Protein AF-A0A834WKJ7-F1 (afdb_monomer_lite)

Radius of gyration: 22.72 Å; chains: 1; bounding box: 50×44×63 Å

Foldseek 3Di:
DDFDWDPPPPPDPDPDDTDGDADDFPDDDDLAADDVDQQDDLVLLQPPVVCSLVSVQVVVDDPPDPDRDDSVVSVVVVVVCVVPPVVSVVSNVVNPDPCVVVVPDDDDGDDDDDPDDSDPDDDDPDPDDDDDDDDDPDPDDD

Organism: NCBI:txid362788

pLDDT: mean 74.83, std 14.21, range [42.78, 95.81]

Secondary structure (DSSP, 8-state):
-EEEEE-TT-SSSSPP--EEEEEEE-----SSPPTTPPP-GGGGGTS-GGGHHHHHHHHH--TT-SSPPPHHHHHHHHHHHHHH-HHHHHHHHHHT-HHHHTT-----------SS-SSS-PPPSSS---------------

Structure (mmCIF, N/CA/C/O backbone):
data_AF-A0A834WKJ7-F1
#
_entry.id   AF-A0A834WKJ7-F1
#
loop_
_atom_site.group_PDB
_atom_site.id
_atom_site.type_symbol
_atom_site.label_atom_id
_atom_site.label_alt_id
_atom_site.label_comp_id
_atom_site.label_asym_id
_atom_site.label_entity_id
_atom_site.label_seq_id
_atom_site.pdbx_PDB_ins_code
_atom_site.Cartn_x
_atom_site.Cartn_y
_atom_site.Cartn_z
_atom_site.occupancy
_atom_site.B_iso_or_equiv
_atom_site.auth_seq_id
_atom_site.auth_comp_id
_atom_site.auth_asym_id
_atom_site.auth_atom_id
_atom_site.pdbx_PDB_model_num
ATOM 1 N N . MET A 1 1 ? 9.022 6.302 -9.613 1.00 56.66 1 MET A N 1
ATOM 2 C CA . MET A 1 1 ? 9.401 5.410 -10.733 1.00 56.66 1 MET A CA 1
ATOM 3 C C . MET A 1 1 ? 10.855 5.031 -10.542 1.00 56.66 1 MET A C 1
ATOM 5 O O . MET A 1 1 ? 11.632 5.895 -10.157 1.00 56.66 1 MET A O 1
ATOM 9 N N . GLY A 1 2 ? 11.209 3.768 -10.730 1.00 62.12 2 GLY A N 1
ATOM 10 C CA . GLY A 1 2 ? 12.553 3.246 -10.519 1.00 62.12 2 GLY A CA 1
ATOM 11 C C . GLY A 1 2 ? 12.881 2.165 -11.543 1.00 62.12 2 GLY A C 1
ATOM 12 O O . GLY A 1 2 ? 12.005 1.451 -12.025 1.00 62.12 2 GLY A O 1
ATOM 13 N N . GLY A 1 3 ? 14.154 2.052 -11.890 1.00 67.62 3 GLY A N 1
ATOM 14 C CA . GLY A 1 3 ? 14.657 1.061 -12.832 1.00 67.62 3 GLY A CA 1
ATOM 15 C C . GLY A 1 3 ? 16.175 1.008 -12.753 1.00 67.62 3 GLY A C 1
ATOM 16 O O . GLY A 1 3 ? 16.810 1.927 -12.235 1.00 67.62 3 GLY A O 1
ATOM 17 N N . ARG A 1 4 ? 16.772 -0.089 -13.218 1.00 69.31 4 ARG A N 1
ATOM 18 C CA . ARG A 1 4 ? 18.228 -0.243 -13.175 1.00 69.31 4 ARG A CA 1
ATOM 19 C C . ARG A 1 4 ? 18.849 0.631 -14.265 1.00 69.31 4 ARG A C 1
ATOM 21 O O . ARG A 1 4 ? 18.639 0.364 -15.446 1.00 69.31 4 ARG A O 1
ATOM 28 N N . ILE A 1 5 ? 19.593 1.660 -13.867 1.00 74.50 5 ILE A N 1
ATOM 29 C CA . ILE A 1 5 ? 20.295 2.553 -14.795 1.00 74.50 5 ILE A CA 1
ATOM 30 C C . ILE A 1 5 ? 21.589 1.868 -15.243 1.00 74.50 5 ILE A C 1
ATOM 32 O O . ILE A 1 5 ? 22.323 1.313 -14.422 1.00 74.50 5 ILE A O 1
ATOM 36 N N . HIS A 1 6 ? 21.845 1.872 -16.549 1.00 68.25 6 HIS A N 1
ATOM 37 C CA . HIS A 1 6 ? 23.080 1.369 -17.131 1.00 68.25 6 HIS A CA 1
ATOM 38 C C . HIS A 1 6 ? 23.998 2.544 -17.464 1.00 68.25 6 HIS A C 1
ATOM 40 O O . HIS A 1 6 ? 23.775 3.265 -18.432 1.00 68.25 6 HIS A O 1
ATOM 46 N N . ASN A 1 7 ? 25.045 2.716 -16.659 1.00 68.56 7 ASN A N 1
ATOM 47 C CA . ASN A 1 7 ? 25.972 3.844 -16.788 1.00 68.56 7 ASN A CA 1
ATOM 48 C C . ASN A 1 7 ? 27.099 3.589 -17.804 1.00 68.56 7 ASN A C 1
ATOM 50 O O . ASN A 1 7 ? 27.936 4.454 -18.017 1.00 68.56 7 ASN A O 1
ATOM 54 N N . SER A 1 8 ? 27.155 2.403 -18.421 1.00 70.88 8 SER A N 1
ATOM 55 C CA . SER A 1 8 ? 28.295 1.989 -19.253 1.00 70.88 8 SER A CA 1
ATOM 56 C C . SER A 1 8 ? 28.281 2.532 -20.688 1.00 70.88 8 SER A C 1
ATOM 58 O O . SER A 1 8 ? 29.059 2.049 -21.497 1.00 70.88 8 SER A O 1
ATOM 60 N N . THR A 1 9 ? 27.331 3.396 -21.055 1.00 64.19 9 THR A N 1
ATOM 61 C CA . THR A 1 9 ? 27.064 3.749 -22.466 1.00 64.19 9 THR A CA 1
ATOM 62 C C . THR A 1 9 ? 27.504 5.159 -22.870 1.00 64.19 9 THR A C 1
ATOM 64 O O . THR A 1 9 ? 27.324 5.512 -24.031 1.00 64.19 9 THR A O 1
ATOM 67 N N . ASN A 1 10 ? 28.091 5.935 -21.950 1.00 69.69 10 ASN A N 1
ATOM 68 C CA . ASN A 1 10 ? 28.539 7.319 -22.188 1.00 69.69 10 ASN A CA 1
ATOM 69 C C . ASN A 1 10 ? 30.070 7.469 -22.175 1.00 69.69 10 ASN A C 1
ATOM 71 O O . ASN A 1 10 ? 30.603 8.505 -21.796 1.00 69.69 10 ASN A O 1
ATOM 75 N N . ASP A 1 11 ? 30.804 6.431 -22.561 1.00 73.50 11 ASP A N 1
ATOM 76 C CA . ASP A 1 11 ? 32.269 6.446 -22.664 1.00 73.50 11 ASP A CA 1
ATOM 77 C C . ASP A 1 11 ? 32.787 6.900 -24.049 1.00 73.50 11 ASP A C 1
ATOM 79 O O . ASP A 1 11 ? 33.996 6.981 -24.269 1.00 73.50 11 ASP A O 1
ATOM 83 N N . GLY A 1 12 ? 31.888 7.226 -24.986 1.00 78.25 12 GLY A N 1
ATOM 84 C CA . GLY A 1 12 ? 32.209 7.707 -26.335 1.00 78.25 12 GLY A CA 1
ATOM 85 C C . GLY A 1 12 ? 32.114 9.231 -26.520 1.00 78.25 12 GLY A C 1
ATOM 86 O O . GLY A 1 12 ? 31.646 9.957 -25.656 1.00 78.25 12 GLY A O 1
ATOM 87 N N . LYS A 1 13 ? 32.505 9.732 -27.706 1.00 80.44 13 LYS A N 1
ATOM 88 C CA . LYS A 1 13 ? 32.389 11.159 -28.109 1.00 80.44 13 LYS A CA 1
ATOM 89 C C . LYS A 1 13 ? 30.971 11.586 -28.543 1.00 80.44 13 LYS A C 1
ATOM 91 O O . LYS A 1 13 ? 30.806 12.652 -29.132 1.00 80.44 13 LYS A O 1
ATOM 96 N N . GLY A 1 14 ? 29.980 10.719 -28.356 1.00 76.00 14 GLY A N 1
ATOM 97 C CA . GLY A 1 14 ? 28.597 10.975 -28.753 1.00 76.00 14 GLY A CA 1
ATOM 98 C C . GLY A 1 14 ? 27.813 11.728 -27.674 1.00 76.00 14 GLY A C 1
ATOM 99 O O . GLY A 1 14 ? 28.303 11.877 -26.557 1.00 76.00 14 GLY A O 1
ATOM 100 N N . PRO A 1 15 ? 26.593 12.189 -27.989 1.00 75.50 15 PRO A N 1
ATOM 101 C CA . PRO A 1 15 ? 25.687 12.756 -26.996 1.00 75.50 15 PRO A CA 1
ATOM 102 C C . PRO A 1 15 ? 25.396 11.761 -25.867 1.00 75.50 15 PRO A C 1
ATOM 104 O O . PRO A 1 15 ? 25.264 10.563 -26.122 1.00 75.50 15 PRO A O 1
ATOM 107 N N . ASP A 1 16 ? 25.255 12.265 -24.641 1.00 77.75 16 ASP A N 1
ATOM 108 C CA . ASP A 1 16 ? 24.936 11.447 -23.472 1.00 77.75 16 ASP A CA 1
ATOM 109 C C . ASP A 1 16 ? 23.607 10.701 -23.652 1.00 77.75 16 ASP A C 1
ATOM 111 O O . ASP A 1 16 ? 22.563 11.295 -23.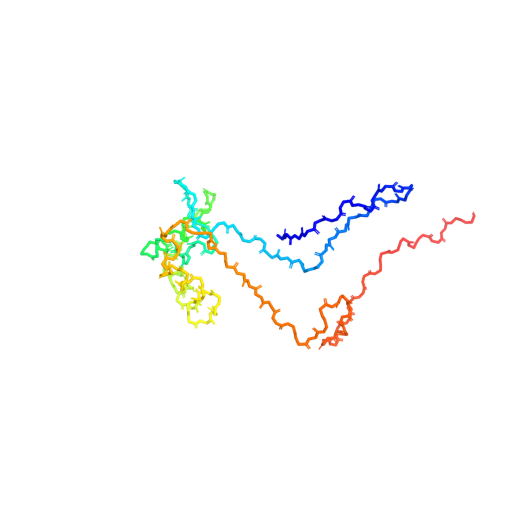932 1.00 77.75 16 ASP A O 1
ATOM 115 N N . VAL A 1 17 ? 23.626 9.387 -23.425 1.00 76.25 17 VAL A N 1
ATOM 116 C CA . VAL A 1 17 ? 22.444 8.529 -23.502 1.00 76.25 17 VAL A CA 1
ATOM 117 C C . VAL A 1 17 ? 22.106 7.971 -22.125 1.00 76.25 17 VAL A C 1
ATOM 119 O O . VAL A 1 17 ? 22.836 7.171 -21.540 1.00 76.25 17 VAL A O 1
ATOM 122 N N . PHE A 1 18 ? 20.928 8.331 -21.621 1.00 78.62 18 PHE A N 1
ATOM 123 C CA . PHE A 1 18 ? 20.373 7.707 -20.427 1.00 78.62 18 PHE A CA 1
ATOM 124 C C . PHE A 1 18 ? 19.721 6.363 -20.778 1.00 78.62 18 PHE A C 1
ATOM 126 O O . PHE A 1 18 ? 18.729 6.312 -21.508 1.00 78.62 18 PHE A O 1
ATOM 133 N N . ARG A 1 19 ? 20.263 5.258 -20.249 1.00 72.44 19 ARG A N 1
ATOM 134 C CA . ARG A 1 19 ? 19.776 3.899 -20.534 1.00 72.44 19 ARG A CA 1
ATOM 135 C C . ARG A 1 19 ? 19.198 3.232 -19.285 1.00 72.44 19 ARG A C 1
ATOM 137 O O . ARG A 1 19 ? 19.913 2.970 -18.321 1.00 72.44 19 ARG A O 1
ATOM 144 N N . LEU A 1 20 ? 17.909 2.897 -19.327 1.00 70.12 20 LEU A N 1
ATOM 145 C CA . LEU A 1 20 ? 17.219 2.077 -18.322 1.00 70.12 20 LEU A CA 1
ATOM 146 C C . LEU A 1 20 ? 17.113 0.627 -18.811 1.00 70.12 20 LEU A C 1
ATOM 148 O O . LEU A 1 20 ? 16.699 0.383 -19.942 1.00 70.12 20 LEU A O 1
ATOM 152 N N . HIS A 1 21 ? 17.465 -0.343 -17.968 1.00 61.19 21 HIS A N 1
ATOM 153 C CA . HIS A 1 21 ? 17.316 -1.765 -18.282 1.00 61.19 21 HIS A CA 1
ATOM 154 C C . HIS A 1 21 ? 15.948 -2.297 -17.821 1.00 61.19 21 HIS A C 1
ATOM 156 O O . HIS A 1 21 ? 15.535 -2.041 -16.690 1.00 61.19 21 HIS A O 1
ATOM 162 N N . SER A 1 22 ? 15.326 -3.155 -18.643 1.00 65.44 22 SER A N 1
ATOM 163 C CA . SER A 1 22 ? 14.122 -3.940 -18.304 1.00 65.44 22 SER A CA 1
ATOM 164 C C . SER A 1 22 ? 12.844 -3.095 -18.132 1.00 65.44 22 SER A C 1
ATOM 166 O O . SER A 1 22 ? 12.597 -2.179 -18.911 1.00 65.44 22 SER A O 1
ATOM 168 N N . GLN A 1 23 ? 11.991 -3.447 -17.168 1.00 59.75 23 GLN A N 1
ATOM 169 C CA . GLN A 1 23 ? 10.726 -2.784 -16.867 1.00 59.75 23 GLN A CA 1
ATOM 170 C C . GLN A 1 23 ? 10.929 -1.614 -15.904 1.00 59.75 23 GLN A C 1
ATOM 172 O O . GLN A 1 23 ? 11.600 -1.742 -14.879 1.00 59.75 23 GLN A O 1
ATOM 177 N N . ASN A 1 24 ? 10.279 -0.490 -16.203 1.00 63.44 24 ASN A N 1
ATOM 178 C CA . ASN A 1 24 ? 10.094 0.573 -15.225 1.00 63.44 24 ASN A CA 1
ATOM 179 C C . ASN A 1 24 ? 9.156 0.061 -14.122 1.00 63.44 24 ASN A C 1
ATOM 181 O O . ASN A 1 24 ? 8.075 -0.454 -14.411 1.00 63.44 24 ASN A O 1
ATOM 185 N N . MET A 1 25 ? 9.586 0.161 -12.869 1.00 65.19 25 MET A N 1
ATOM 186 C CA . MET A 1 25 ? 8.812 -0.257 -11.707 1.00 65.19 25 MET A CA 1
ATOM 187 C C . MET A 1 25 ? 8.410 0.962 -10.883 1.00 65.19 25 MET A C 1
ATOM 189 O O . MET A 1 25 ? 9.156 1.932 -10.737 1.00 65.19 25 MET A O 1
ATOM 193 N N . HIS A 1 26 ? 7.241 0.897 -10.258 1.00 65.25 26 HIS A N 1
ATOM 194 C CA . HIS A 1 26 ? 6.932 1.824 -9.181 1.00 65.25 26 HIS A CA 1
ATOM 195 C C . HIS A 1 26 ? 7.705 1.379 -7.940 1.00 65.25 26 HIS A C 1
ATOM 197 O O . HIS A 1 26 ? 7.392 0.352 -7.344 1.00 65.25 26 HIS A O 1
ATOM 203 N N . LEU A 1 27 ? 8.734 2.145 -7.569 1.00 67.56 27 LEU A N 1
ATOM 204 C CA . LEU A 1 27 ? 9.332 2.025 -6.246 1.00 67.56 27 LEU A CA 1
ATOM 205 C C . LEU A 1 27 ? 8.331 2.611 -5.249 1.00 67.56 27 LEU A C 1
ATOM 207 O O . LEU A 1 27 ? 8.159 3.829 -5.188 1.00 67.56 27 LEU A O 1
ATOM 211 N N . MET A 1 28 ? 7.621 1.735 -4.548 1.00 73.38 28 MET A N 1
ATOM 212 C CA . MET A 1 28 ? 6.882 2.115 -3.350 1.00 73.38 28 MET A CA 1
ATOM 213 C C . MET A 1 28 ? 7.863 2.144 -2.180 1.00 73.38 28 MET A C 1
ATOM 215 O O . MET A 1 28 ? 8.834 1.386 -2.177 1.00 73.38 28 MET A O 1
ATOM 219 N N . GLY A 1 29 ? 7.630 3.055 -1.236 1.00 79.50 29 GLY A N 1
ATOM 220 C CA . GLY A 1 29 ? 8.418 3.132 -0.009 1.00 79.50 29 GLY A CA 1
ATOM 221 C C . GLY A 1 29 ? 8.225 1.903 0.879 1.00 79.50 29 GLY A C 1
ATOM 222 O O . GLY A 1 29 ? 7.585 0.922 0.490 1.00 79.50 29 GLY A O 1
ATOM 223 N N . ASP A 1 30 ? 8.776 1.975 2.084 1.00 86.25 30 ASP A N 1
ATOM 224 C CA . ASP A 1 30 ? 8.698 0.884 3.049 1.00 86.25 30 ASP A CA 1
ATOM 225 C C . ASP A 1 30 ? 7.244 0.508 3.372 1.00 86.25 30 ASP A C 1
ATOM 227 O O . ASP A 1 30 ? 6.340 1.348 3.375 1.00 86.25 30 ASP A O 1
ATOM 231 N N . LEU A 1 31 ? 7.011 -0.781 3.643 1.00 87.31 31 LEU A N 1
ATOM 232 C CA . LEU A 1 31 ? 5.673 -1.302 3.960 1.00 87.31 31 LEU A CA 1
ATOM 233 C C . LEU A 1 31 ? 5.130 -0.765 5.289 1.00 87.31 31 LEU A C 1
ATOM 235 O O . LEU A 1 31 ? 3.917 -0.729 5.484 1.00 87.31 31 LEU A O 1
ATOM 239 N N . LEU A 1 32 ? 6.025 -0.340 6.179 1.00 89.06 32 LEU A N 1
ATOM 240 C CA . LEU A 1 32 ? 5.716 0.270 7.463 1.00 89.06 32 LEU A CA 1
ATOM 241 C C . LEU A 1 32 ? 6.324 1.674 7.519 1.00 89.06 32 LEU A C 1
ATOM 243 O O . LEU A 1 32 ? 7.365 1.899 6.897 1.00 89.06 32 LEU A O 1
ATOM 247 N N . PRO A 1 33 ? 5.696 2.610 8.246 1.00 89.25 33 PRO A N 1
ATOM 248 C CA . PRO A 1 33 ? 6.310 3.902 8.516 1.00 89.25 33 PRO A CA 1
ATOM 249 C C . PRO A 1 33 ? 7.595 3.735 9.337 1.00 89.25 33 PRO A C 1
ATOM 251 O O . PRO A 1 33 ? 7.732 2.783 10.114 1.00 89.25 33 PRO A O 1
ATOM 254 N N . GLY A 1 34 ? 8.528 4.675 9.181 1.00 87.06 34 GLY A N 1
ATOM 255 C CA . GLY A 1 34 ? 9.670 4.797 10.078 1.00 87.06 34 GLY A CA 1
ATOM 256 C C . GLY A 1 34 ? 9.249 5.110 11.518 1.00 87.06 34 GLY A C 1
ATOM 257 O O . GLY A 1 34 ? 8.094 5.419 11.814 1.00 87.06 34 GLY A O 1
ATOM 258 N N . VAL A 1 35 ? 10.211 5.037 12.437 1.00 85.00 35 VAL A N 1
ATOM 259 C CA . VAL A 1 35 ? 9.990 5.390 13.848 1.00 85.00 35 VAL A CA 1
ATOM 260 C C . VAL A 1 35 ? 9.548 6.857 13.936 1.00 85.00 35 VAL A C 1
ATOM 262 O O . VAL A 1 35 ? 10.226 7.724 13.394 1.00 85.00 35 VAL A O 1
ATOM 265 N N . GLU A 1 36 ? 8.415 7.117 14.600 1.00 85.62 36 GLU A N 1
ATOM 266 C CA . GLU A 1 36 ? 7.760 8.438 14.701 1.00 85.62 36 GLU A CA 1
ATOM 267 C C . GLU A 1 36 ? 7.283 9.048 13.365 1.00 85.62 36 GLU A C 1
ATOM 269 O O . GLU A 1 36 ? 6.866 10.210 13.313 1.00 85.62 36 GLU A O 1
ATOM 274 N N . GLU A 1 37 ? 7.299 8.288 12.268 1.00 87.81 37 GLU A N 1
ATOM 275 C CA . GLU A 1 37 ? 6.772 8.764 10.995 1.00 87.81 37 GLU A CA 1
ATOM 276 C C . GLU A 1 37 ? 5.263 8.550 10.881 1.00 87.81 37 GLU A C 1
ATOM 278 O O . GLU A 1 37 ? 4.667 7.609 11.401 1.00 87.81 37 GLU A O 1
ATOM 283 N N . THR A 1 38 ? 4.633 9.449 10.131 1.00 86.81 38 THR A N 1
ATOM 284 C CA . THR A 1 38 ? 3.224 9.307 9.766 1.00 86.81 38 THR A CA 1
ATOM 285 C C . THR A 1 38 ? 3.092 8.310 8.621 1.00 86.81 38 THR A C 1
ATOM 287 O O . THR A 1 38 ? 3.814 8.466 7.636 1.00 86.81 38 THR A O 1
ATOM 290 N N . PRO A 1 39 ? 2.172 7.329 8.693 1.00 89.44 39 PRO A N 1
ATOM 291 C CA . PRO A 1 39 ? 1.948 6.399 7.591 1.00 89.44 39 PRO A CA 1
ATOM 292 C C . PRO A 1 39 ? 1.471 7.153 6.347 1.00 89.44 39 PRO A C 1
ATOM 294 O O . PRO A 1 39 ? 0.651 8.067 6.449 1.00 89.44 39 PRO A O 1
ATOM 297 N N . ARG A 1 40 ? 1.969 6.774 5.166 1.00 88.19 40 ARG A N 1
ATOM 298 C CA . ARG A 1 40 ? 1.616 7.380 3.870 1.00 88.19 40 ARG A CA 1
ATOM 299 C C . ARG A 1 40 ? 1.359 6.326 2.802 1.00 88.19 40 ARG A C 1
ATOM 301 O O . ARG A 1 40 ? 1.888 5.217 2.852 1.00 88.19 40 ARG A O 1
ATOM 308 N N . PHE A 1 41 ? 0.600 6.706 1.775 1.00 87.62 41 PHE A N 1
ATOM 309 C CA . PHE A 1 41 ? 0.337 5.864 0.604 1.00 87.62 41 PHE A CA 1
ATOM 310 C C . PHE A 1 41 ? -0.173 4.463 1.000 1.00 87.62 41 PHE A C 1
ATOM 312 O O . PHE A 1 41 ? -1.182 4.353 1.687 1.00 87.62 41 PHE A O 1
ATOM 319 N N . SER A 1 42 ? 0.518 3.391 0.596 1.00 88.06 42 SER A N 1
ATOM 320 C CA . SER A 1 42 ? 0.143 2.006 0.902 1.00 88.06 42 SER A CA 1
ATOM 321 C C . SER A 1 42 ? 0.218 1.654 2.387 1.00 88.06 42 SER A C 1
ATOM 323 O O . SER A 1 42 ? -0.480 0.740 2.814 1.00 88.06 42 SER A O 1
ATOM 325 N N . GLN A 1 43 ? 1.026 2.369 3.177 1.00 91.19 43 GLN A N 1
ATOM 326 C CA . GLN A 1 43 ? 1.165 2.115 4.615 1.00 91.19 43 GLN A CA 1
ATOM 327 C C . GLN A 1 43 ? -0.159 2.341 5.353 1.00 91.19 43 GLN A C 1
ATOM 329 O O . GLN A 1 43 ? -0.393 1.705 6.370 1.00 91.19 43 GLN A O 1
ATOM 334 N N . LEU A 1 44 ? -1.050 3.182 4.813 1.00 90.69 44 LEU A N 1
ATOM 335 C CA . LEU A 1 44 ? -2.376 3.459 5.379 1.00 90.69 44 LEU A CA 1
ATOM 336 C C . LEU A 1 44 ? -3.277 2.213 5.427 1.00 90.69 44 LEU A C 1
ATOM 338 O O . LEU A 1 44 ? -4.174 2.147 6.254 1.00 90.69 44 LEU A O 1
ATOM 342 N N . TYR A 1 45 ? -3.006 1.210 4.587 1.00 90.56 45 TYR A N 1
ATOM 343 C CA . TYR A 1 45 ? -3.746 -0.055 4.556 1.00 90.56 45 TYR A CA 1
ATOM 344 C C . TYR A 1 45 ? -3.072 -1.180 5.359 1.00 90.56 45 TYR A C 1
ATOM 346 O O . TYR A 1 45 ? -3.602 -2.289 5.418 1.00 90.56 45 TYR A O 1
ATOM 354 N N . ILE A 1 46 ? -1.892 -0.920 5.932 1.00 90.12 46 ILE A N 1
ATOM 355 C CA . ILE A 1 46 ? -1.050 -1.920 6.611 1.00 90.12 46 ILE A CA 1
ATOM 356 C C . ILE A 1 46 ? -0.864 -1.552 8.085 1.00 90.12 46 ILE A C 1
ATOM 358 O O . ILE A 1 46 ? -1.023 -2.397 8.962 1.00 90.12 46 ILE A O 1
ATOM 362 N N . TYR A 1 47 ? -0.515 -0.296 8.357 1.00 89.12 47 TYR A N 1
ATOM 363 C CA . TYR A 1 47 ? -0.176 0.216 9.677 1.00 89.12 47 TYR A CA 1
ATOM 364 C C . TYR A 1 47 ? -1.399 0.811 10.376 1.00 89.12 47 TYR A C 1
ATOM 366 O O . TYR A 1 47 ? -2.115 1.603 9.769 1.00 89.12 47 TYR A O 1
ATOM 374 N N . ASP A 1 48 ? -1.582 0.465 11.657 1.00 86.75 48 ASP A N 1
ATOM 375 C CA . ASP A 1 48 ? -2.599 1.036 12.555 1.00 86.75 48 ASP A CA 1
ATOM 376 C C . ASP A 1 48 ? -3.964 1.238 11.871 1.00 86.75 48 ASP A C 1
ATOM 378 O O . ASP A 1 48 ? -4.474 2.352 11.718 1.00 86.75 48 ASP A O 1
ATOM 382 N N . THR A 1 49 ? -4.535 0.126 11.397 1.00 83.56 49 THR A N 1
ATOM 383 C CA . THR A 1 49 ? -5.806 0.134 10.658 1.00 83.56 49 THR A CA 1
ATOM 384 C C . THR A 1 49 ? -6.983 0.606 11.509 1.00 83.56 49 THR A C 1
ATOM 386 O O . THR A 1 49 ? -7.989 1.047 10.963 1.00 83.56 49 THR A O 1
ATOM 389 N N . ASP A 1 50 ? -6.857 0.540 12.835 1.00 86.50 50 ASP A N 1
ATOM 390 C CA . ASP A 1 50 ? -7.895 0.996 13.761 1.00 86.50 50 ASP A CA 1
ATOM 391 C C . ASP A 1 50 ? -8.048 2.526 13.701 1.00 86.50 50 ASP A C 1
ATOM 393 O O . ASP A 1 50 ? -9.156 3.046 13.828 1.00 86.50 50 ASP A O 1
ATOM 397 N N . ASN A 1 51 ? -6.958 3.245 13.402 1.00 88.00 51 ASN A N 1
ATOM 398 C CA . ASN A 1 51 ? -6.946 4.696 13.201 1.00 88.00 51 ASN A CA 1
ATOM 399 C C . ASN A 1 51 ? -6.791 5.101 11.726 1.00 88.00 51 ASN A C 1
ATOM 401 O O . ASN A 1 51 ? -6.412 6.237 11.428 1.00 88.00 51 ASN A O 1
ATOM 405 N N . GLU A 1 52 ? -7.096 4.208 10.778 1.00 87.69 52 GLU A N 1
ATOM 406 C CA . GLU A 1 52 ? -6.871 4.439 9.346 1.00 87.69 52 GLU A CA 1
ATOM 407 C C . GLU A 1 52 ? -7.527 5.732 8.845 1.00 87.69 52 GLU A C 1
ATOM 409 O O . GLU A 1 52 ? -6.865 6.539 8.197 1.00 87.69 52 GLU A O 1
ATOM 414 N N . VAL A 1 53 ? -8.800 5.977 9.176 1.00 88.00 53 VAL A N 1
ATOM 415 C CA . VAL A 1 53 ? -9.531 7.183 8.735 1.00 88.00 53 VAL A CA 1
ATOM 416 C C . VAL A 1 53 ? -8.830 8.452 9.219 1.00 88.00 53 VAL A C 1
ATOM 418 O O . VAL A 1 53 ? -8.620 9.383 8.443 1.00 88.00 53 VAL A O 1
ATOM 421 N N . PHE A 1 54 ? -8.398 8.471 10.480 1.00 88.19 54 PHE A N 1
ATOM 422 C CA . PHE A 1 54 ? -7.658 9.596 11.042 1.00 88.19 54 PHE A CA 1
ATOM 423 C C . PHE A 1 54 ? -6.301 9.780 10.349 1.00 88.19 54 PHE A C 1
ATOM 425 O O . PHE A 1 54 ? -5.942 10.894 9.961 1.00 88.19 54 PHE A O 1
ATOM 432 N N . ASN A 1 55 ? -5.575 8.684 10.122 1.00 88.88 55 ASN A N 1
ATOM 433 C CA . ASN A 1 55 ? -4.296 8.684 9.419 1.00 88.88 55 ASN A CA 1
ATOM 434 C C . ASN A 1 55 ? -4.445 9.202 7.979 1.00 88.88 55 ASN A C 1
ATOM 436 O O . ASN A 1 55 ? -3.637 10.016 7.527 1.00 88.88 55 ASN A O 1
ATOM 440 N N . GLN A 1 56 ? -5.502 8.811 7.268 1.00 87.44 56 GLN A N 1
ATOM 441 C CA . GLN A 1 56 ? -5.809 9.318 5.930 1.00 87.44 56 GLN A CA 1
ATOM 442 C C . GLN A 1 56 ? -6.159 10.811 5.953 1.00 87.44 56 GLN A C 1
ATOM 444 O O . GLN A 1 56 ? -5.606 11.584 5.171 1.00 87.44 56 GLN A O 1
ATOM 449 N N . MET A 1 57 ? -7.014 11.246 6.881 1.00 87.25 57 MET A N 1
ATOM 450 C CA . MET A 1 57 ? -7.396 12.655 7.024 1.00 87.25 57 MET A CA 1
ATOM 451 C C . MET A 1 57 ? -6.204 13.552 7.348 1.00 87.25 57 MET A C 1
ATOM 453 O O . MET A 1 57 ? -6.090 14.646 6.791 1.00 87.25 57 MET A O 1
ATOM 457 N N . ARG A 1 58 ? -5.291 13.087 8.208 1.00 84.94 58 ARG A N 1
ATOM 458 C CA . ARG A 1 58 ? -4.040 13.782 8.531 1.00 84.94 58 ARG A CA 1
ATOM 459 C C . ARG A 1 58 ? -3.148 13.961 7.303 1.00 84.94 58 ARG A C 1
ATOM 461 O O . ARG A 1 58 ? -2.493 14.989 7.186 1.00 84.94 58 ARG A O 1
ATOM 468 N N . ASN A 1 59 ? -3.134 12.990 6.390 1.00 80.25 59 ASN A N 1
ATOM 469 C CA . ASN A 1 59 ? -2.391 13.089 5.132 1.00 80.25 59 ASN A CA 1
ATOM 470 C C . ASN A 1 59 ? -3.094 13.956 4.079 1.00 80.25 59 ASN A C 1
ATOM 472 O O . ASN A 1 59 ? -2.422 14.619 3.292 1.00 80.25 59 ASN A O 1
ATOM 476 N N . ALA A 1 60 ? -4.428 13.951 4.051 1.00 78.56 60 ALA A N 1
ATOM 477 C CA . ALA A 1 60 ? -5.221 14.725 3.097 1.00 78.56 60 ALA A CA 1
ATOM 478 C C . ALA A 1 60 ? -5.315 16.213 3.473 1.00 78.56 60 ALA A C 1
ATOM 480 O O . ALA A 1 60 ? -5.427 17.078 2.603 1.00 78.56 60 ALA A O 1
ATOM 481 N N . SER A 1 61 ? -5.258 16.525 4.767 1.00 70.75 61 SER A N 1
ATOM 482 C CA . SER A 1 61 ? -5.359 17.892 5.272 1.00 70.75 61 SER A CA 1
ATOM 483 C C . SER A 1 61 ? -3.991 18.568 5.217 1.00 70.75 61 SER A C 1
ATOM 485 O O . SER A 1 61 ? -3.158 18.403 6.105 1.00 70.75 61 SER A O 1
ATOM 487 N N . SER A 1 62 ? -3.739 19.353 4.169 1.00 62.16 62 SER A N 1
ATOM 488 C CA . SER A 1 62 ? -2.594 20.266 4.179 1.00 62.16 62 SER A CA 1
ATOM 489 C C . SER A 1 62 ? -2.838 21.390 5.194 1.00 62.16 62 SER A C 1
ATOM 491 O O . SER A 1 62 ? -3.958 21.885 5.313 1.00 62.16 62 SER A O 1
ATOM 493 N N . SER A 1 63 ? -1.786 21.853 5.876 1.00 57.91 63 SER A N 1
ATOM 494 C CA . SER A 1 63 ? -1.845 22.964 6.850 1.00 57.91 63 SER A CA 1
ATOM 495 C C . SER A 1 63 ? -2.463 24.270 6.287 1.00 57.91 63 SER A C 1
ATOM 497 O O . SER A 1 63 ? -2.814 25.174 7.037 1.00 57.91 63 SER A O 1
ATOM 499 N N . ALA A 1 64 ? -2.621 24.378 4.960 1.00 59.09 64 ALA A N 1
ATOM 500 C CA . ALA A 1 64 ? -3.099 25.570 4.261 1.00 59.09 64 ALA A CA 1
ATOM 501 C C . ALA A 1 64 ? -4.599 25.563 3.892 1.00 59.09 64 ALA A C 1
ATOM 503 O O . ALA A 1 64 ? -5.127 26.602 3.489 1.00 59.09 64 ALA A O 1
ATOM 504 N N . THR A 1 65 ? -5.312 24.435 3.989 1.00 57.88 65 THR A N 1
ATOM 505 C CA . THR A 1 65 ? -6.709 24.354 3.527 1.00 57.88 65 THR A CA 1
ATOM 506 C C . THR A 1 65 ? -7.693 24.681 4.647 1.00 57.88 65 THR A C 1
ATOM 508 O O . THR A 1 65 ? -7.800 23.950 5.624 1.00 57.88 65 THR A O 1
ATOM 511 N N . LYS A 1 66 ? -8.470 25.758 4.467 1.00 60.88 66 LYS A N 1
ATOM 512 C CA . LYS A 1 66 ? -9.529 26.211 5.394 1.00 60.88 66 LYS A CA 1
ATOM 513 C C . LYS A 1 66 ? -10.727 25.254 5.511 1.00 60.88 66 LYS A C 1
ATOM 515 O O . LYS A 1 66 ? -11.597 25.486 6.343 1.00 60.88 66 LYS A O 1
ATOM 520 N N . ASN A 1 67 ? -10.775 24.208 4.685 1.00 63.44 67 ASN A N 1
ATOM 521 C CA . ASN A 1 67 ? -11.861 23.238 4.664 1.00 63.44 67 ASN A CA 1
ATOM 522 C C . ASN A 1 67 ? -11.392 21.945 5.342 1.00 63.44 67 ASN A C 1
ATOM 524 O O . ASN A 1 67 ? -10.485 21.296 4.814 1.00 63.44 67 ASN A O 1
ATOM 528 N N . PRO A 1 68 ? -11.972 21.572 6.494 1.00 68.56 68 PRO A N 1
ATOM 529 C CA . PRO A 1 68 ? -11.656 20.305 7.132 1.00 68.56 68 PRO A CA 1
ATOM 530 C C . PRO A 1 68 ? -12.087 19.147 6.225 1.00 68.56 68 PRO A C 1
ATOM 532 O O . PRO A 1 68 ? -13.149 19.189 5.603 1.00 68.56 68 PRO A O 1
ATOM 535 N N . CYS A 1 69 ? -11.246 18.119 6.138 1.00 77.38 69 CYS A N 1
ATOM 536 C CA . CYS A 1 69 ? -11.585 16.884 5.440 1.00 77.38 69 CYS A CA 1
ATOM 537 C C . CYS A 1 69 ? -12.751 16.196 6.181 1.00 77.38 69 CYS A C 1
ATOM 539 O O . CYS A 1 69 ? -12.718 16.102 7.407 1.00 77.38 69 CYS A O 1
ATOM 541 N N . ASP A 1 70 ? -13.789 15.747 5.470 1.00 87.19 70 ASP A N 1
ATOM 542 C CA . ASP A 1 70 ? -14.945 15.084 6.089 1.00 87.19 70 ASP A CA 1
ATOM 543 C C . ASP A 1 70 ? -14.646 13.595 6.322 1.00 87.19 70 ASP A C 1
ATOM 545 O O . ASP A 1 70 ? -14.441 12.826 5.378 1.00 87.19 70 ASP A O 1
ATOM 549 N N . ALA A 1 71 ? -14.652 13.185 7.592 1.00 88.88 71 ALA A N 1
ATOM 550 C CA . ALA A 1 71 ? -14.410 11.807 8.005 1.00 88.88 71 ALA A CA 1
ATOM 551 C C . ALA A 1 71 ? -15.398 10.812 7.377 1.00 88.88 71 ALA A C 1
ATOM 553 O O . ALA A 1 71 ? -15.011 9.690 7.046 1.00 88.88 71 ALA A O 1
ATOM 554 N N . SER A 1 72 ? -16.657 11.214 7.175 1.00 91.06 72 SER A N 1
ATOM 555 C CA . SER A 1 72 ? -17.681 10.360 6.567 1.00 91.06 72 SER A CA 1
ATOM 556 C C . SER A 1 72 ? -17.350 10.051 5.110 1.00 91.06 72 SER A C 1
ATOM 558 O O . SER A 1 72 ? -17.475 8.908 4.672 1.00 91.06 72 SER A O 1
ATOM 560 N N . VAL A 1 73 ? -16.861 11.048 4.368 1.00 90.75 73 VAL A N 1
ATOM 561 C CA . VAL A 1 73 ? -16.446 10.878 2.969 1.00 90.75 73 VAL A CA 1
ATOM 562 C C . VAL A 1 73 ? -15.223 9.971 2.878 1.00 90.75 73 VAL A C 1
ATOM 564 O O . VAL A 1 73 ? -15.214 9.042 2.072 1.00 90.75 73 VAL A O 1
ATOM 567 N N . VAL A 1 74 ? -14.215 10.189 3.728 1.00 90.62 74 VAL A N 1
ATOM 568 C CA . VAL A 1 74 ? -13.014 9.336 3.772 1.00 90.62 74 VAL A CA 1
ATOM 569 C C . VAL A 1 74 ? -13.392 7.889 4.080 1.00 90.62 74 VAL A C 1
ATOM 571 O O . VAL A 1 74 ? -12.958 6.980 3.379 1.00 90.62 74 VAL A O 1
ATOM 574 N N . MET A 1 75 ? -14.261 7.662 5.066 1.00 91.38 75 MET A N 1
ATOM 575 C CA . MET A 1 75 ? -14.726 6.322 5.422 1.00 91.38 75 MET A CA 1
ATOM 576 C C . MET A 1 75 ? -15.468 5.635 4.266 1.00 91.38 75 MET A C 1
ATOM 578 O O . MET A 1 75 ? -15.190 4.473 3.968 1.00 91.38 75 MET A O 1
ATOM 582 N N . GLN A 1 76 ? -16.372 6.344 3.583 1.00 93.62 76 GLN A N 1
ATOM 583 C CA . GLN A 1 76 ? -17.102 5.803 2.432 1.00 93.62 76 GLN A CA 1
ATOM 584 C C . GLN A 1 76 ? -16.167 5.457 1.266 1.00 93.62 76 GLN A C 1
ATOM 586 O O . GLN A 1 76 ? -16.307 4.396 0.655 1.00 93.62 76 GLN A O 1
ATOM 591 N N . LEU A 1 77 ? -15.182 6.313 0.975 1.00 92.38 77 LEU A N 1
ATOM 592 C CA . LEU A 1 77 ? -14.177 6.045 -0.055 1.00 92.38 77 LEU A CA 1
ATOM 593 C C . LEU A 1 77 ? -13.312 4.834 0.299 1.00 92.38 77 LEU A C 1
ATOM 595 O O . LEU A 1 77 ? -13.078 3.993 -0.570 1.00 92.38 77 LEU A O 1
ATOM 599 N N . SER A 1 78 ? -12.889 4.701 1.556 1.00 91.25 78 SER A N 1
ATOM 600 C CA . SER A 1 78 ? -12.138 3.531 2.022 1.00 91.25 78 SER A CA 1
ATOM 601 C C . SER A 1 78 ? -12.946 2.245 1.862 1.00 91.25 78 SER A C 1
ATOM 603 O O . SER A 1 78 ? -12.452 1.291 1.270 1.00 91.25 78 SER A O 1
ATOM 605 N N . GLN A 1 79 ? -14.220 2.234 2.269 1.00 93.00 79 GLN A N 1
ATOM 606 C CA . GLN A 1 79 ? -15.106 1.074 2.093 1.00 93.00 79 GLN A CA 1
ATOM 607 C C . GLN A 1 79 ? -15.325 0.718 0.616 1.00 93.00 79 GLN A C 1
ATOM 609 O O . GLN A 1 79 ? -15.301 -0.456 0.230 1.00 93.00 79 GLN A O 1
ATOM 614 N N . MET A 1 80 ? -15.509 1.727 -0.238 1.00 95.81 80 MET A N 1
ATOM 615 C CA . MET A 1 80 ? -15.615 1.529 -1.681 1.00 95.81 80 MET A CA 1
ATOM 616 C C . MET A 1 80 ? -14.335 0.889 -2.235 1.00 95.81 80 MET A C 1
ATOM 618 O O . MET A 1 80 ? -14.406 -0.106 -2.959 1.00 95.81 80 MET A O 1
ATOM 622 N N . LEU A 1 81 ? -13.165 1.417 -1.872 1.00 92.94 81 LEU A N 1
ATOM 623 C CA . LEU A 1 81 ? -11.876 0.881 -2.302 1.00 92.94 81 LEU A CA 1
ATOM 624 C C . LEU A 1 81 ? -11.641 -0.538 -1.779 1.00 92.94 81 LEU A C 1
ATOM 626 O O . LEU A 1 81 ? -11.171 -1.380 -2.540 1.00 92.94 81 LEU A O 1
ATOM 630 N N . ASP A 1 82 ? -12.037 -0.836 -0.545 1.00 91.31 82 ASP A N 1
ATOM 631 C CA . ASP A 1 82 ? -11.945 -2.176 0.039 1.00 91.31 82 ASP A CA 1
ATOM 632 C C . ASP A 1 82 ? -12.788 -3.201 -0.720 1.00 91.31 82 ASP A C 1
ATOM 634 O O . ASP A 1 82 ? -12.365 -4.343 -0.928 1.00 91.31 82 ASP A O 1
ATOM 638 N N . SER A 1 83 ? -13.971 -2.801 -1.185 1.0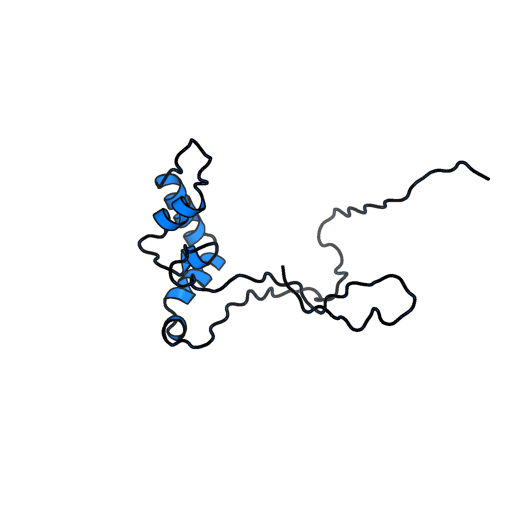0 94.62 83 SER A N 1
ATOM 639 C CA . SER A 1 83 ? -14.844 -3.696 -1.943 1.00 94.62 83 SER A CA 1
ATOM 640 C C . SER A 1 83 ? -14.337 -3.935 -3.372 1.00 94.62 83 SER A C 1
ATOM 642 O O . SER A 1 83 ? -14.266 -5.093 -3.810 1.00 94.62 83 SER A O 1
ATOM 644 N N . ILE A 1 84 ? -13.919 -2.873 -4.071 1.00 94.62 84 ILE A N 1
ATOM 645 C CA . ILE A 1 84 ? -13.640 -2.891 -5.515 1.00 94.62 84 ILE A CA 1
ATOM 646 C C . ILE A 1 84 ? -12.167 -3.166 -5.826 1.00 94.62 84 ILE A C 1
ATOM 648 O O . ILE A 1 84 ? -11.870 -3.921 -6.752 1.00 94.62 84 ILE A O 1
ATOM 652 N N . ASN A 1 85 ? -11.228 -2.557 -5.099 1.00 92.75 85 ASN A N 1
ATOM 653 C CA . ASN A 1 85 ? -9.825 -2.530 -5.498 1.00 92.75 85 ASN A CA 1
ATOM 654 C C . ASN A 1 85 ? -9.065 -3.770 -4.984 1.00 92.75 85 ASN A C 1
ATOM 656 O O . ASN A 1 85 ? -8.780 -3.875 -3.788 1.00 92.75 85 ASN A O 1
ATOM 660 N N . PRO A 1 86 ? -8.652 -4.702 -5.866 1.00 90.69 86 PRO A N 1
ATOM 661 C CA . PRO A 1 86 ? -7.927 -5.897 -5.445 1.00 90.69 86 PRO A CA 1
ATOM 662 C C . PRO A 1 86 ? -6.556 -5.578 -4.835 1.00 90.69 86 PRO A C 1
ATOM 664 O O . PRO A 1 86 ? -6.070 -6.346 -4.010 1.00 90.69 86 PRO A O 1
ATOM 667 N N . LEU A 1 87 ? -5.935 -4.448 -5.190 1.00 88.50 87 LEU A N 1
ATOM 668 C CA . LEU A 1 87 ? -4.644 -4.052 -4.624 1.00 88.50 87 LEU A CA 1
ATOM 669 C C . LEU A 1 87 ? -4.765 -3.720 -3.139 1.00 88.50 87 LEU A C 1
ATOM 671 O O . LEU A 1 87 ? -3.890 -4.094 -2.366 1.00 88.50 87 LEU A O 1
ATOM 675 N N . VAL A 1 88 ? -5.862 -3.077 -2.731 1.00 90.25 88 VAL A N 1
ATOM 676 C CA . VAL A 1 88 ? -6.114 -2.759 -1.319 1.00 90.25 88 VAL A CA 1
ATOM 677 C C . VAL A 1 88 ? -6.222 -4.041 -0.500 1.00 90.25 88 VAL A C 1
ATOM 679 O O . VAL A 1 88 ? -5.585 -4.155 0.542 1.00 90.25 88 VAL A O 1
ATOM 682 N N . LYS A 1 89 ? -6.904 -5.065 -1.028 1.00 91.00 89 LYS A N 1
ATOM 683 C CA . LYS A 1 89 ? -6.979 -6.394 -0.396 1.00 91.00 89 LYS A CA 1
ATOM 684 C C . LYS A 1 89 ? -5.599 -7.031 -0.232 1.00 91.00 89 LYS A C 1
ATOM 686 O O . LYS A 1 89 ? -5.308 -7.589 0.822 1.00 91.00 89 LYS A O 1
ATOM 691 N N . VAL A 1 90 ? -4.734 -6.912 -1.243 1.00 90.12 90 VAL A N 1
ATOM 692 C CA . VAL A 1 90 ? -3.348 -7.398 -1.159 1.00 90.12 90 VAL A CA 1
ATOM 693 C C . VAL A 1 90 ? -2.579 -6.651 -0.071 1.00 90.12 90 VAL A C 1
ATOM 695 O O . VAL A 1 90 ? -1.978 -7.305 0.776 1.00 90.12 90 VAL A O 1
ATOM 698 N N . PHE A 1 91 ? -2.629 -5.317 -0.030 1.00 89.38 91 PHE A N 1
ATOM 699 C CA . PHE A 1 91 ? -1.957 -4.552 1.027 1.00 89.38 91 PHE A CA 1
ATOM 700 C C . PHE A 1 91 ? -2.480 -4.921 2.418 1.00 89.38 91 PHE A C 1
ATOM 702 O O . PHE A 1 91 ? -1.681 -5.195 3.305 1.00 89.38 91 PHE A O 1
ATOM 709 N N . ARG A 1 92 ? -3.797 -5.045 2.600 1.00 90.44 92 ARG A N 1
ATOM 710 C CA . ARG A 1 92 ? -4.371 -5.480 3.881 1.00 90.44 92 ARG A CA 1
ATOM 711 C C . ARG A 1 92 ? -3.939 -6.890 4.274 1.00 90.44 92 ARG A C 1
ATOM 713 O O . ARG A 1 92 ? -3.648 -7.117 5.437 1.00 90.44 92 ARG A O 1
ATOM 720 N N . SER A 1 93 ? -3.802 -7.818 3.324 1.00 88.69 93 SER A N 1
ATOM 721 C CA . SER A 1 93 ? -3.302 -9.171 3.623 1.00 88.69 93 SER A CA 1
ATOM 722 C C . SER A 1 93 ? -1.847 -9.193 4.107 1.00 88.69 93 SER A C 1
ATOM 724 O O . SER A 1 93 ? -1.448 -10.111 4.819 1.00 88.69 93 SER A O 1
ATOM 726 N N . VAL A 1 94 ? -1.052 -8.175 3.752 1.00 88.56 94 VAL A N 1
ATOM 727 C CA . VAL A 1 94 ? 0.335 -8.039 4.221 1.00 88.56 94 VAL A CA 1
ATOM 728 C C . VAL A 1 94 ? 0.383 -7.735 5.718 1.00 88.56 94 VAL A C 1
ATOM 730 O O . VAL A 1 94 ? 1.313 -8.192 6.377 1.00 88.56 94 VAL A O 1
ATOM 733 N N . LYS A 1 95 ? -0.609 -7.014 6.260 1.00 85.81 95 LYS A N 1
ATOM 734 C CA . LYS A 1 95 ? -0.698 -6.676 7.691 1.00 85.81 95 LYS A CA 1
ATOM 735 C C . LYS A 1 95 ? -0.616 -7.919 8.576 1.00 85.81 95 LYS A C 1
ATOM 737 O O . LYS A 1 95 ? 0.131 -7.931 9.547 1.00 85.81 95 LYS A O 1
ATOM 742 N N . ASP A 1 96 ? -1.361 -8.959 8.215 1.00 85.19 96 ASP A N 1
ATOM 743 C CA . ASP A 1 96 ? -1.472 -10.183 9.012 1.00 85.19 96 ASP A CA 1
ATOM 744 C C . ASP A 1 96 ? -0.352 -11.192 8.692 1.00 85.19 96 ASP A C 1
ATOM 746 O O . ASP A 1 96 ? -0.336 -12.313 9.204 1.00 85.19 96 ASP A O 1
ATOM 750 N N . HIS A 1 97 ? 0.603 -10.818 7.832 1.00 86.75 97 HIS A N 1
ATOM 751 C CA . HIS A 1 97 ? 1.684 -11.704 7.434 1.00 86.75 97 HIS A CA 1
ATOM 752 C C . HIS A 1 97 ? 2.735 -11.808 8.556 1.00 86.75 97 HIS A C 1
ATOM 754 O O . HIS A 1 97 ? 3.302 -10.793 8.964 1.00 86.75 97 HIS A O 1
ATOM 760 N N . PRO A 1 98 ? 3.094 -13.020 9.019 1.00 77.19 98 PRO A N 1
ATOM 761 C CA . PRO A 1 98 ? 3.972 -13.206 10.181 1.00 77.19 98 PRO A CA 1
ATOM 762 C C . PRO A 1 98 ? 5.371 -12.609 9.982 1.00 77.19 98 PRO A C 1
ATOM 764 O O . PRO A 1 98 ? 6.012 -12.171 10.937 1.00 77.19 98 PRO A O 1
ATOM 767 N N . SER A 1 99 ? 5.831 -12.536 8.728 1.00 80.06 99 SER A N 1
ATOM 768 C CA . SER A 1 99 ? 7.134 -11.951 8.411 1.00 80.06 99 SER A CA 1
ATOM 769 C C . SER A 1 99 ? 7.193 -10.430 8.590 1.00 80.06 99 SER A C 1
ATOM 771 O O . SER A 1 99 ? 8.279 -9.859 8.588 1.00 80.06 99 SER A O 1
ATOM 773 N N . LEU A 1 100 ? 6.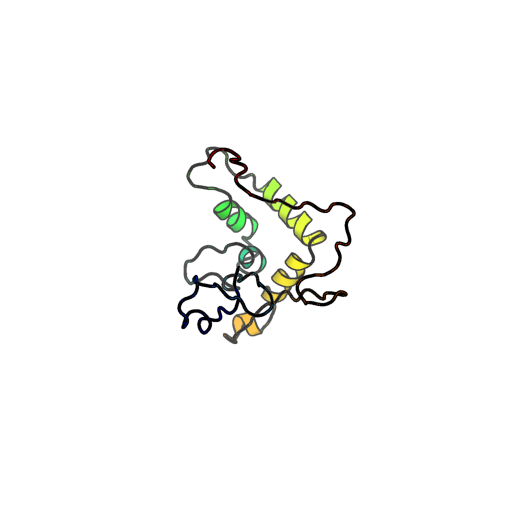041 -9.757 8.698 1.00 79.50 100 LEU A N 1
ATOM 774 C CA . LEU A 1 100 ? 5.988 -8.322 8.967 1.00 79.50 100 LEU A CA 1
ATOM 775 C C . LEU A 1 100 ? 6.473 -8.025 10.396 1.00 79.50 100 LEU A C 1
ATOM 777 O O . LEU A 1 100 ? 7.120 -7.008 10.632 1.00 79.50 100 LEU A O 1
ATOM 781 N N . SER A 1 101 ? 6.218 -8.943 11.334 1.00 71.44 101 SER A N 1
ATOM 782 C CA . SER A 1 101 ? 6.636 -8.839 12.737 1.00 71.44 101 SER A CA 1
ATOM 783 C C . SER A 1 101 ? 8.019 -9.442 13.010 1.00 71.44 101 SER A C 1
ATOM 785 O O . SER A 1 101 ? 8.684 -9.027 13.958 1.00 71.44 101 SER A O 1
ATOM 787 N N . SER A 1 102 ? 8.478 -10.405 12.200 1.00 66.88 102 SER A N 1
ATOM 788 C CA . SER A 1 102 ? 9.720 -11.160 12.450 1.00 66.88 102 SER A CA 1
ATOM 789 C C . SER A 1 102 ? 11.018 -10.441 12.054 1.00 66.88 102 SER A C 1
ATOM 791 O O . SER A 1 102 ? 12.092 -11.014 12.216 1.00 66.88 102 SER A O 1
ATOM 793 N N . ARG A 1 103 ? 10.956 -9.192 11.565 1.00 57.75 103 ARG A N 1
ATOM 794 C CA . ARG A 1 103 ? 12.096 -8.441 10.983 1.00 57.75 103 ARG A CA 1
ATOM 795 C C . ARG A 1 103 ? 12.749 -9.113 9.765 1.00 57.75 103 ARG A C 1
ATOM 797 O O . ARG A 1 103 ? 13.818 -8.679 9.335 1.00 57.75 103 ARG A O 1
ATOM 804 N N . ASP A 1 104 ? 12.108 -10.118 9.176 1.00 69.56 104 ASP A N 1
ATOM 805 C CA . ASP A 1 104 ? 12.532 -10.652 7.886 1.00 69.56 104 ASP A CA 1
ATOM 806 C C . ASP A 1 104 ? 12.267 -9.631 6.773 1.00 69.56 104 ASP A C 1
ATOM 808 O O . ASP A 1 104 ? 11.322 -8.840 6.821 1.00 69.56 104 ASP A O 1
ATOM 812 N N . SER A 1 105 ? 13.099 -9.643 5.728 1.00 73.38 105 SER A N 1
ATOM 813 C CA . SER A 1 105 ? 12.948 -8.711 4.610 1.00 73.38 105 SER A CA 1
ATOM 814 C C . SER A 1 105 ? 11.735 -9.079 3.744 1.00 73.38 105 SER A C 1
ATOM 816 O O . SER A 1 105 ? 11.858 -9.829 2.772 1.00 73.38 105 SER A O 1
ATOM 818 N N . LEU A 1 106 ? 10.561 -8.543 4.073 1.00 82.38 106 LEU A N 1
ATOM 819 C CA . LEU A 1 106 ? 9.354 -8.680 3.260 1.00 82.38 106 LEU A CA 1
ATOM 820 C C . LEU A 1 106 ? 9.356 -7.658 2.116 1.00 82.38 106 LEU A C 1
ATOM 822 O O . LEU A 1 106 ? 9.608 -6.472 2.319 1.00 82.38 106 LEU A O 1
ATOM 826 N N . ARG A 1 107 ? 9.064 -8.110 0.892 1.00 82.50 107 ARG A N 1
ATOM 827 C CA . ARG A 1 107 ? 8.943 -7.239 -0.288 1.00 82.50 107 ARG A CA 1
ATOM 828 C C . ARG A 1 107 ? 7.680 -7.569 -1.065 1.00 82.50 107 ARG A C 1
ATOM 830 O O . ARG A 1 107 ? 7.550 -8.677 -1.580 1.00 82.50 107 ARG A O 1
ATOM 837 N N . LEU A 1 108 ? 6.801 -6.584 -1.221 1.00 81.88 108 LEU A N 1
ATOM 838 C CA . LEU A 1 108 ? 5.639 -6.692 -2.096 1.00 81.88 108 LEU A CA 1
ATOM 839 C C . LEU A 1 108 ? 6.016 -6.258 -3.519 1.00 81.88 108 LEU A C 1
ATOM 841 O O . LEU A 1 108 ? 6.606 -5.197 -3.717 1.00 81.88 108 LEU A O 1
ATOM 845 N N . LYS A 1 109 ? 5.680 -7.076 -4.521 1.00 81.62 109 LYS A N 1
ATOM 846 C CA . LYS A 1 109 ? 5.919 -6.767 -5.937 1.00 81.62 109 LYS A CA 1
ATOM 847 C C . LYS A 1 109 ? 4.631 -6.914 -6.732 1.00 81.62 109 LYS A C 1
ATOM 849 O O . LYS A 1 109 ? 4.055 -7.996 -6.783 1.00 81.62 109 LYS A O 1
ATOM 854 N N . LEU A 1 110 ? 4.221 -5.838 -7.400 1.00 76.19 110 LEU A N 1
ATOM 855 C CA . LEU A 1 110 ? 3.134 -5.881 -8.373 1.00 76.19 110 LEU A CA 1
ATOM 856 C C . LEU A 1 110 ? 3.690 -6.372 -9.707 1.00 76.19 110 LEU A C 1
ATOM 858 O O . LEU A 1 110 ? 4.409 -5.652 -10.399 1.00 76.19 110 LEU A O 1
ATOM 862 N N . ILE A 1 111 ? 3.383 -7.619 -10.049 1.00 75.06 111 ILE A N 1
ATOM 863 C CA . ILE A 1 111 ? 3.825 -8.232 -11.300 1.00 75.06 111 ILE A CA 1
ATOM 864 C C . ILE A 1 111 ? 2.679 -8.127 -12.301 1.00 75.06 111 ILE A C 1
ATOM 866 O O . ILE A 1 111 ? 1.661 -8.807 -12.174 1.00 75.06 111 ILE A O 1
ATOM 870 N N . LYS A 1 112 ? 2.841 -7.279 -13.320 1.00 69.00 112 LYS A N 1
ATOM 871 C CA . LYS A 1 112 ? 1.916 -7.251 -14.455 1.00 69.00 112 LYS A CA 1
ATOM 872 C C . LYS A 1 112 ? 2.203 -8.459 -15.344 1.00 69.00 112 LYS A C 1
ATOM 874 O O . LYS A 1 112 ? 3.280 -8.559 -15.926 1.00 69.00 112 LYS A O 1
ATOM 879 N N . LYS A 1 113 ? 1.235 -9.364 -15.475 1.00 63.69 113 LYS A N 1
ATOM 880 C CA . LYS A 1 113 ? 1.292 -10.451 -16.457 1.00 63.69 113 LYS A CA 1
ATOM 881 C C 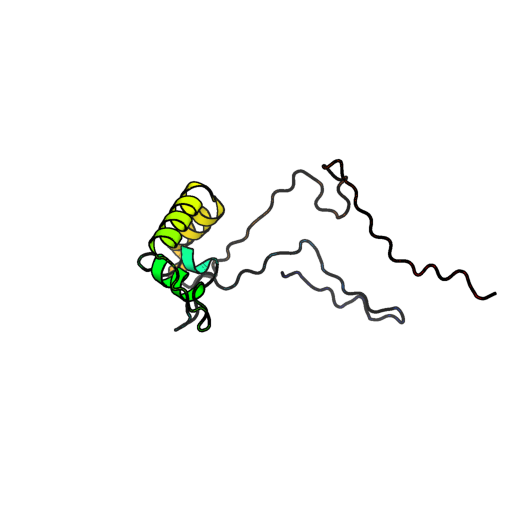. LYS A 1 113 ? 0.905 -9.865 -17.819 1.00 63.69 113 LYS A C 1
ATOM 883 O O . LYS A 1 113 ? -0.272 -9.597 -18.041 1.00 63.69 113 LYS A O 1
ATOM 888 N N . SER A 1 114 ? 1.873 -9.576 -18.694 1.00 58.84 114 SER A N 1
ATOM 889 C CA . SER A 1 114 ? 1.546 -9.202 -20.075 1.00 58.84 114 SER A CA 1
ATOM 890 C C . SER A 1 114 ? 1.254 -10.465 -20.881 1.00 58.84 114 SER A C 1
ATOM 892 O O . SER A 1 114 ? 1.977 -11.454 -20.799 1.00 58.84 114 SER A O 1
ATOM 894 N N . THR A 1 115 ? 0.152 -10.446 -21.624 1.00 59.12 115 THR A N 1
ATOM 895 C CA . THR A 1 115 ? -0.168 -11.451 -22.648 1.00 59.12 115 THR A CA 1
ATOM 896 C C . THR A 1 115 ? 0.525 -11.144 -23.978 1.00 59.12 115 THR A C 1
ATOM 898 O O . THR A 1 115 ? 0.601 -12.009 -24.842 1.00 59.12 115 THR A O 1
ATOM 901 N N . THR A 1 116 ? 1.053 -9.928 -24.122 1.00 58.53 116 THR A N 1
ATOM 902 C CA . THR A 1 116 ? 1.859 -9.447 -25.249 1.00 58.53 116 THR A CA 1
ATOM 903 C C . THR A 1 116 ? 3.347 -9.439 -24.902 1.00 58.53 116 THR A C 1
ATOM 905 O O . THR A 1 116 ? 3.712 -9.401 -23.721 1.00 58.53 116 THR A O 1
ATOM 908 N N . ASP A 1 117 ? 4.201 -9.469 -25.930 1.00 57.41 117 ASP A N 1
ATOM 909 C CA . ASP A 1 117 ? 5.659 -9.420 -25.789 1.00 57.41 117 ASP A CA 1
ATOM 910 C C . ASP A 1 117 ? 6.070 -8.214 -24.920 1.00 57.41 117 ASP A C 1
ATOM 912 O O . ASP A 1 117 ? 5.579 -7.098 -25.081 1.00 57.41 117 ASP A O 1
ATOM 916 N N . ALA A 1 118 ? 6.942 -8.440 -23.937 1.00 56.53 118 ALA A N 1
ATOM 917 C CA . ALA A 1 118 ? 7.417 -7.401 -23.022 1.00 56.53 118 ALA A CA 1
ATOM 918 C C . ALA A 1 118 ? 8.422 -6.441 -23.684 1.00 56.53 118 ALA A C 1
ATOM 920 O O . ALA A 1 118 ? 8.896 -5.498 -23.042 1.00 56.53 118 ALA A O 1
ATOM 921 N N . ARG A 1 119 ? 8.782 -6.688 -24.947 1.00 58.34 119 ARG A N 1
ATOM 922 C CA . ARG A 1 119 ? 9.584 -5.778 -25.759 1.00 58.34 119 ARG A CA 1
ATOM 923 C C . ARG A 1 119 ? 8.785 -4.510 -26.076 1.00 58.34 119 ARG A C 1
ATOM 925 O O . ARG A 1 119 ? 7.578 -4.526 -26.299 1.00 58.34 119 ARG A O 1
ATOM 932 N N . ILE A 1 120 ? 9.496 -3.388 -26.059 1.00 51.56 120 ILE A N 1
ATOM 933 C CA . ILE A 1 120 ? 9.019 -2.095 -26.560 1.00 51.56 120 ILE A CA 1
ATOM 934 C C . ILE A 1 120 ? 8.603 -2.328 -28.026 1.00 51.56 120 ILE A C 1
ATOM 936 O O . ILE A 1 120 ? 9.284 -3.092 -28.704 1.00 51.56 120 ILE A O 1
ATOM 940 N N . TYR A 1 121 ? 7.503 -1.716 -28.483 1.00 52.28 121 TYR A N 1
ATOM 941 C CA . TYR A 1 121 ? 6.826 -1.944 -29.781 1.00 52.28 121 TYR A CA 1
ATOM 942 C C . TYR A 1 121 ? 5.801 -3.095 -29.830 1.00 52.28 121 TYR A C 1
ATOM 944 O O . TYR A 1 121 ? 5.783 -3.889 -30.768 1.00 52.28 121 TYR A O 1
ATOM 952 N N . ASN A 1 122 ? 4.879 -3.154 -28.866 1.00 54.06 122 ASN A N 1
ATOM 953 C CA . ASN A 1 122 ? 3.614 -3.847 -29.128 1.00 54.06 122 ASN A CA 1
ATOM 954 C C . ASN A 1 122 ? 2.783 -3.022 -30.122 1.00 54.06 122 ASN A C 1
ATOM 956 O O . ASN A 1 122 ? 2.731 -1.797 -29.989 1.00 54.06 122 ASN A O 1
ATOM 960 N N . LEU A 1 123 ? 2.134 -3.679 -31.093 1.00 55.25 123 LEU A N 1
ATOM 961 C CA . LEU A 1 123 ? 1.138 -3.007 -31.930 1.00 55.25 123 LEU A CA 1
ATOM 962 C C . LEU A 1 123 ? 0.061 -2.386 -31.022 1.00 55.25 123 LEU A C 1
ATOM 964 O O . LEU A 1 123 ? -0.370 -3.047 -30.069 1.00 55.25 123 LEU A O 1
ATOM 968 N N . PRO A 1 124 ? -0.356 -1.134 -31.275 1.00 51.56 124 PRO A N 1
ATOM 969 C CA . PRO A 1 124 ? -1.398 -0.496 -30.487 1.00 51.56 124 PRO A CA 1
ATOM 970 C C . PRO A 1 124 ? -2.689 -1.313 -30.585 1.00 51.56 124 PRO A C 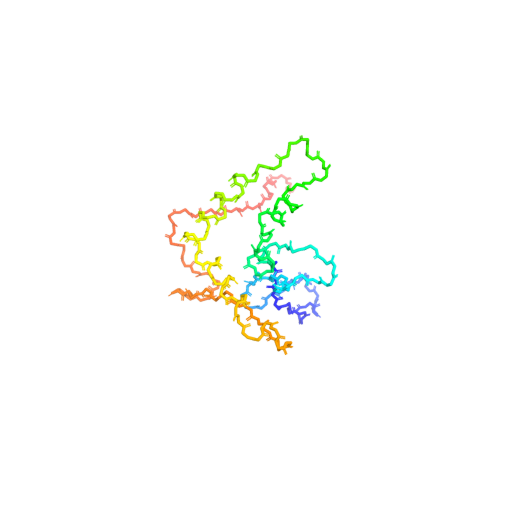1
ATOM 972 O O . PRO A 1 124 ? -3.107 -1.713 -31.667 1.00 51.56 124 PRO A O 1
ATOM 975 N N . THR A 1 125 ? -3.312 -1.576 -29.438 1.00 55.38 125 THR A N 1
ATOM 976 C CA . THR A 1 125 ? -4.614 -2.259 -29.351 1.00 55.38 125 THR A CA 1
ATOM 977 C C . THR A 1 125 ? -5.799 -1.289 -29.387 1.00 55.38 125 THR A C 1
ATOM 979 O O . THR A 1 125 ? -6.938 -1.725 -29.265 1.00 55.38 125 THR A O 1
ATOM 982 N N . ALA A 1 126 ? -5.534 0.014 -29.498 1.00 55.06 126 ALA A N 1
ATOM 983 C CA . ALA A 1 126 ? -6.533 1.068 -29.619 1.00 55.06 126 ALA A CA 1
ATOM 984 C C . ALA A 1 126 ? -6.379 1.758 -30.983 1.00 55.06 126 ALA A C 1
ATOM 986 O O . ALA A 1 126 ? -5.254 1.948 -31.441 1.00 55.06 126 ALA A O 1
ATOM 987 N N . ASP A 1 127 ? -7.498 2.155 -31.593 1.00 51.78 127 ASP A N 1
ATOM 988 C CA . ASP A 1 127 ? -7.565 2.765 -32.933 1.00 51.78 127 ASP A CA 1
ATOM 989 C C . ASP A 1 127 ? -7.039 4.216 -33.007 1.00 51.78 127 ASP A C 1
ATOM 991 O O . ASP A 1 127 ? -7.116 4.854 -34.055 1.00 51.78 127 ASP A O 1
ATOM 995 N N . GLU A 1 128 ? -6.474 4.756 -31.924 1.00 50.47 128 GLU A N 1
ATOM 996 C CA . GLU A 1 128 ? -5.876 6.093 -31.909 1.00 50.47 128 GLU A CA 1
ATOM 997 C C . GLU A 1 128 ? -4.347 6.020 -31.837 1.00 50.47 128 GLU A C 1
ATOM 999 O O . GLU A 1 128 ? -3.751 5.632 -30.829 1.00 50.47 128 GLU A O 1
ATOM 1004 N N . ILE A 1 129 ? -3.702 6.444 -32.924 1.00 56.19 129 ILE A N 1
ATOM 1005 C CA . ILE A 1 129 ? -2.263 6.699 -32.995 1.00 56.19 129 ILE A CA 1
ATOM 1006 C C . ILE A 1 129 ? -2.062 8.213 -32.884 1.00 56.19 129 ILE A C 1
ATOM 1008 O O . ILE A 1 129 ? -2.402 8.950 -33.806 1.00 56.19 129 ILE A O 1
ATOM 1012 N N . ALA A 1 130 ? -1.475 8.685 -31.783 1.00 57.19 130 ALA A N 1
ATOM 1013 C CA . ALA A 1 130 ? -0.969 10.052 -31.679 1.00 57.19 130 ALA A CA 1
ATOM 1014 C C . ALA A 1 130 ? 0.554 10.045 -31.880 1.00 57.19 130 ALA A C 1
ATOM 1016 O O . ALA A 1 130 ? 1.290 9.470 -31.079 1.00 57.19 130 ALA A O 1
ATOM 1017 N N . ALA A 1 131 ? 1.028 10.689 -32.946 1.00 60.06 131 ALA A N 1
ATOM 1018 C CA . ALA A 1 131 ? 2.442 10.980 -33.159 1.00 60.06 131 ALA A CA 1
ATOM 1019 C C . ALA A 1 131 ? 2.662 12.493 -33.023 1.00 60.06 131 ALA A C 1
ATOM 1021 O O . ALA A 1 131 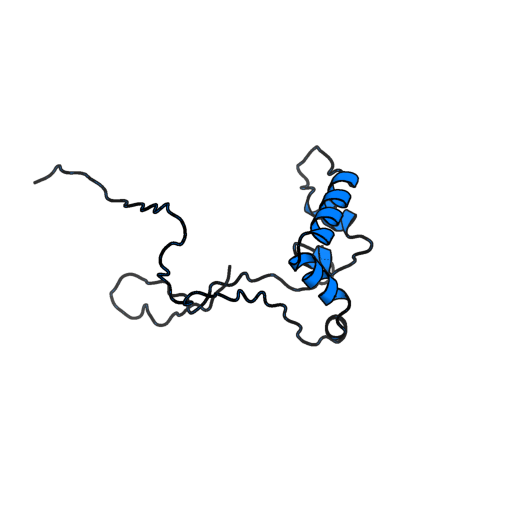? 2.052 13.272 -33.752 1.00 60.06 131 ALA A O 1
ATOM 1022 N N . LEU A 1 132 ? 3.529 12.908 -32.093 1.00 52.69 132 LEU A N 1
ATOM 1023 C CA . LEU A 1 132 ? 4.014 14.285 -31.990 1.00 52.69 132 LEU A CA 1
ATOM 1024 C C . LEU A 1 132 ? 5.378 14.360 -32.680 1.00 52.69 132 LEU A C 1
ATOM 1026 O O . LEU A 1 132 ? 6.364 13.835 -32.165 1.00 52.69 132 LEU A O 1
ATOM 1030 N N . ILE A 1 133 ? 5.426 15.008 -33.840 1.00 59.47 133 ILE A N 1
ATOM 1031 C CA . ILE A 1 133 ? 6.678 15.379 -34.500 1.00 59.47 133 ILE A CA 1
ATOM 1032 C C . ILE A 1 133 ? 6.923 16.846 -34.161 1.00 59.47 133 ILE A C 1
ATOM 1034 O O . ILE A 1 133 ? 6.160 17.710 -34.583 1.00 59.47 133 ILE A O 1
ATOM 1038 N N . VAL A 1 134 ? 7.974 17.122 -33.391 1.00 53.72 134 VAL A N 1
ATOM 1039 C CA . VAL A 1 134 ? 8.490 18.484 -33.239 1.00 53.72 134 VAL A CA 1
ATOM 1040 C C . VAL A 1 134 ? 9.620 18.645 -34.246 1.00 53.72 134 VAL A C 1
ATOM 1042 O O . VAL A 1 134 ? 10.661 18.003 -34.121 1.00 53.72 134 VAL A O 1
ATOM 1045 N N . GLY A 1 135 ? 9.384 19.473 -35.255 1.00 43.62 135 GLY A N 1
ATOM 1046 C CA . GLY A 1 135 ? 10.397 19.990 -36.162 1.00 43.62 135 GLY A CA 1
ATOM 1047 C C . GLY A 1 135 ? 10.146 21.480 -36.338 1.00 43.62 135 GLY A C 1
ATOM 1048 O O . GLY A 1 135 ? 9.011 21.869 -36.611 1.00 43.62 135 GLY A O 1
ATOM 1049 N N . ASP A 1 136 ? 11.182 22.294 -36.139 1.00 58.91 136 ASP A N 1
ATOM 1050 C CA . ASP A 1 136 ? 11.175 23.683 -36.592 1.00 58.91 136 ASP A CA 1
ATOM 1051 C C . ASP A 1 136 ? 11.058 23.665 -38.116 1.00 58.91 136 ASP A C 1
ATOM 1053 O O . ASP A 1 136 ? 11.935 23.159 -38.819 1.00 58.91 136 ASP A O 1
ATOM 1057 N N . PHE A 1 137 ? 9.947 24.185 -38.622 1.00 60.19 137 PHE A N 1
ATOM 1058 C CA . PHE A 1 137 ? 9.797 24.510 -40.030 1.00 60.19 137 PHE A CA 1
ATOM 1059 C C . PHE A 1 137 ? 10.091 25.998 -40.190 1.00 60.19 137 PHE A C 1
ATOM 1061 O O . PHE A 1 137 ? 9.162 26.789 -40.320 1.00 60.19 137 PHE A O 1
ATOM 1068 N N . ASP A 1 138 ? 11.371 26.366 -40.200 1.00 61.69 138 ASP A N 1
ATOM 1069 C CA . ASP A 1 138 ? 11.798 27.625 -40.814 1.00 61.69 138 ASP A CA 1
ATOM 1070 C C . ASP A 1 138 ? 12.392 27.319 -42.196 1.00 61.69 138 ASP A C 1
ATOM 1072 O O . ASP A 1 138 ? 13.540 26.881 -42.305 1.00 61.69 138 ASP A O 1
ATOM 1076 N N . PRO A 1 139 ? 11.617 27.510 -43.278 1.00 57.28 139 PRO A N 1
ATOM 1077 C CA . PRO A 1 139 ? 12.106 27.431 -44.642 1.00 57.28 139 PRO A CA 1
ATOM 1078 C C . PRO A 1 139 ? 12.526 28.819 -45.147 1.00 57.28 139 PRO A C 1
ATOM 1080 O O . PRO A 1 139 ? 12.054 29.249 -46.187 1.00 57.28 139 PRO A O 1
ATOM 1083 N N . GLU A 1 140 ? 13.394 29.539 -44.441 1.00 52.31 140 GLU A N 1
ATOM 1084 C CA . GLU A 1 140 ? 13.986 30.786 -44.949 1.00 52.31 140 GLU A CA 1
ATOM 1085 C C . GLU A 1 140 ? 15.424 30.910 -44.428 1.00 52.31 140 GLU A C 1
ATOM 1087 O O . GLU A 1 140 ? 15.664 31.415 -43.334 1.00 52.31 140 GLU A O 1
ATOM 1092 N N . ASN A 1 141 ? 16.378 30.366 -45.188 1.00 42.78 141 ASN A N 1
ATOM 1093 C CA . ASN A 1 141 ? 17.628 31.032 -45.581 1.00 42.78 141 ASN A CA 1
ATOM 1094 C C . ASN A 1 141 ? 18.496 30.041 -46.373 1.00 42.78 141 ASN A C 1
ATOM 1096 O O . ASN A 1 141 ? 19.186 29.187 -45.811 1.00 42.78 141 ASN A O 1
ATOM 1100 N N . VAL A 1 142 ? 18.396 30.172 -47.698 1.00 42.88 142 VAL A N 1
ATOM 1101 C CA . VAL A 1 142 ? 19.425 29.786 -48.677 1.00 42.88 142 VAL A CA 1
ATOM 1102 C C . VAL A 1 142 ? 20.650 30.677 -48.497 1.00 42.88 142 VAL A C 1
ATOM 1104 O O . VAL A 1 142 ? 20.452 31.882 -48.223 1.00 42.88 142 VAL A O 1
#

Sequence (142 aa):
MGGRIHNSTNDGKGPDVFRLHSQNMHLMGDLLPGVEETPRFSQLYIYDTDNEVFNQMRNASSSATKNPCDASVVMQLSQMLDSINPLVKVFRSVKDHPSLSSRDSLRLKLIKKSTTDARIYNLPTADEIAALIVGDFDPENV